Protein AF-A0A1M3CHF4-F1 (afdb_monomer)

Mean predicted aligned error: 6.59 Å

Sequence (92 aa):
MEGKRAGRWPREQRLSAFQLHRAALMLRAWDGVESGASRRIVAGILLNRNVEALRAIDWKNAPERRQLARILKACRDMIDGGYLRWLAQPGR

Nearest PDB structures (foldseek):
  6l2z-assembly1_B  TM=3.698E-01  e=9.195E+00  Streptococcus pneumoniae D39

Structure (mmCIF, N/CA/C/O backbone):
data_AF-A0A1M3CHF4-F1
#
_entry.id   AF-A0A1M3CHF4-F1
#
loop_
_atom_site.group_PDB
_atom_site.id
_atom_site.type_symbol
_atom_site.label_atom_id
_atom_site.label_alt_id
_atom_site.label_comp_id
_atom_site.label_asym_id
_atom_site.label_entity_id
_atom_site.label_seq_id
_atom_site.pdbx_PDB_ins_code
_atom_site.Cartn_x
_atom_site.Cartn_y
_atom_site.Cartn_z
_atom_site.occupancy
_atom_site.B_iso_or_equiv
_atom_site.auth_seq_id
_atom_site.auth_comp_id
_atom_site.auth_asym_id
_atom_site.auth_atom_id
_atom_site.pdbx_PDB_model_num
ATOM 1 N N . MET A 1 1 ? -37.949 4.140 8.546 1.00 49.25 1 MET A N 1
ATOM 2 C CA . MET A 1 1 ? -36.954 4.143 9.639 1.00 49.25 1 MET A CA 1
ATOM 3 C C . MET A 1 1 ? -35.917 5.205 9.317 1.00 49.25 1 MET A C 1
ATOM 5 O O . MET A 1 1 ? -35.199 5.039 8.343 1.00 49.25 1 MET A O 1
ATOM 9 N N . GLU A 1 2 ? -35.877 6.308 10.062 1.00 63.91 2 GLU A N 1
ATOM 10 C CA . GLU A 1 2 ? -34.833 7.332 9.909 1.00 63.91 2 GLU A CA 1
ATOM 11 C C . GLU A 1 2 ? -33.625 6.963 10.778 1.00 63.91 2 GLU A C 1
ATOM 13 O O . GLU A 1 2 ? -33.733 6.841 12.000 1.00 63.91 2 GLU A O 1
ATOM 18 N N . GLY A 1 3 ? -32.471 6.742 10.147 1.00 67.62 3 GLY A N 1
ATOM 19 C CA . GLY A 1 3 ? -31.220 6.488 10.855 1.00 67.62 3 GLY A CA 1
ATOM 20 C C . GLY A 1 3 ? -30.698 7.776 11.490 1.00 67.62 3 GLY A C 1
ATOM 21 O O . GLY A 1 3 ? -30.355 8.723 10.784 1.00 67.62 3 GLY A O 1
ATOM 22 N N . LYS A 1 4 ? -30.614 7.822 12.825 1.00 73.19 4 LYS A N 1
ATOM 23 C CA . LYS A 1 4 ? -29.960 8.930 13.537 1.00 73.19 4 LYS A CA 1
ATOM 24 C C . LYS A 1 4 ? -28.493 9.019 13.109 1.00 73.19 4 LYS A C 1
ATOM 26 O O . LYS A 1 4 ? -27.809 8.000 13.022 1.00 73.19 4 LYS A O 1
ATOM 31 N N . ARG A 1 5 ? -28.002 10.243 12.874 1.00 63.66 5 ARG A N 1
ATOM 32 C CA . ARG A 1 5 ? -26.581 10.497 12.589 1.00 63.66 5 ARG A CA 1
ATOM 33 C C . ARG A 1 5 ? -25.730 9.862 13.686 1.00 63.66 5 ARG A C 1
ATOM 35 O O . ARG A 1 5 ? -25.925 10.169 14.862 1.00 63.66 5 ARG A O 1
ATOM 42 N N . ALA A 1 6 ? -24.793 9.002 13.292 1.00 67.75 6 ALA A N 1
ATOM 43 C CA . ALA A 1 6 ? -23.794 8.480 14.210 1.00 67.75 6 ALA A CA 1
ATOM 44 C C . ALA A 1 6 ? -23.098 9.669 14.890 1.00 67.75 6 ALA A C 1
ATOM 46 O O . ALA A 1 6 ? -22.617 10.587 14.219 1.00 67.75 6 ALA A O 1
ATOM 47 N N . GLY A 1 7 ? -23.126 9.689 16.224 1.00 72.06 7 GLY A N 1
ATOM 48 C CA . GLY A 1 7 ? -22.461 10.714 17.019 1.00 72.06 7 GLY A CA 1
ATOM 49 C C . GLY A 1 7 ? -20.943 10.698 16.816 1.00 72.06 7 GLY A C 1
ATOM 50 O O . GLY A 1 7 ? -20.389 9.947 16.013 1.00 72.06 7 GLY A O 1
ATOM 51 N N . ARG A 1 8 ? -20.226 11.539 17.564 1.00 69.19 8 ARG A N 1
ATOM 52 C CA . ARG A 1 8 ? -18.760 11.554 17.500 1.0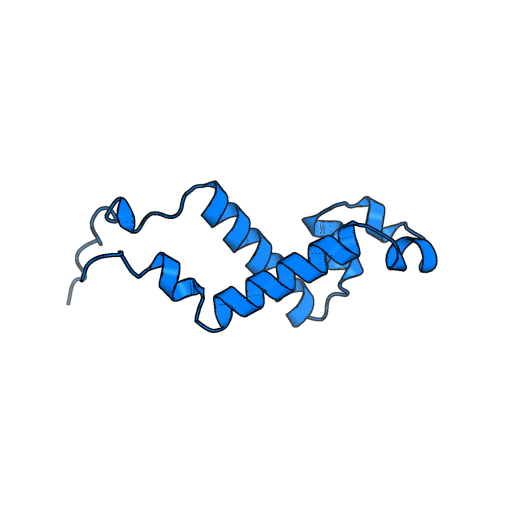0 69.19 8 ARG A CA 1
ATOM 53 C C . ARG A 1 8 ? -18.214 10.197 17.953 1.00 69.19 8 ARG A C 1
ATOM 55 O O . ARG A 1 8 ? -18.536 9.754 19.048 1.00 69.19 8 ARG A O 1
ATOM 62 N N . TRP A 1 9 ? -17.337 9.597 17.149 1.00 67.31 9 TRP A N 1
ATOM 63 C CA . TRP A 1 9 ? -16.638 8.370 17.532 1.00 67.31 9 TRP A CA 1
ATOM 64 C C . TRP A 1 9 ? -15.920 8.544 18.881 1.00 67.31 9 TRP A C 1
ATOM 66 O O . TRP A 1 9 ? -15.239 9.574 19.061 1.00 67.31 9 TRP A O 1
ATOM 76 N N . PRO A 1 10 ? -16.043 7.566 19.801 1.00 73.06 10 PRO A N 1
ATOM 77 C CA . PRO A 1 10 ? -15.267 7.528 21.035 1.00 73.06 10 PRO A CA 1
ATOM 78 C C . PRO A 1 10 ? -13.781 7.722 20.740 1.00 73.06 10 PRO A C 1
ATOM 80 O O . PRO A 1 10 ? -13.278 7.266 19.710 1.00 73.06 10 PRO A O 1
ATOM 83 N N . ARG A 1 11 ? -13.059 8.433 21.615 1.00 66.44 11 ARG A N 1
ATOM 84 C CA . ARG A 1 11 ? -11.628 8.713 21.392 1.00 66.44 11 ARG A CA 1
ATOM 85 C C . ARG A 1 11 ? -10.818 7.421 21.296 1.00 66.44 11 ARG A C 1
ATOM 87 O O . ARG A 1 11 ? -9.887 7.383 20.503 1.00 66.44 11 ARG A O 1
ATOM 94 N N . GLU A 1 12 ? -11.214 6.375 22.020 1.00 67.56 12 GLU A N 1
ATOM 95 C CA . GLU A 1 12 ? -10.543 5.070 21.980 1.00 67.56 12 GLU A CA 1
ATOM 96 C C . GLU A 1 12 ? -10.713 4.337 20.641 1.00 67.56 12 GLU A C 1
ATOM 98 O O . GLU A 1 12 ? -9.902 3.484 20.306 1.00 67.56 12 GLU A O 1
ATOM 103 N N . GLN A 1 13 ? -11.731 4.694 19.852 1.00 70.00 13 GLN A N 1
ATOM 104 C CA . GLN A 1 13 ? -12.010 4.100 18.538 1.00 70.00 13 GLN A CA 1
ATOM 105 C C . GLN A 1 13 ? -11.439 4.940 17.385 1.00 70.00 13 GLN A C 1
ATOM 107 O O . GLN A 1 13 ? -11.655 4.642 16.210 1.00 70.00 13 GLN A O 1
ATOM 112 N N . ARG A 1 14 ? -10.716 6.026 17.692 1.00 78.19 14 ARG A N 1
ATOM 113 C CA . ARG A 1 14 ? -10.085 6.873 16.681 1.00 78.19 14 ARG A CA 1
ATOM 114 C C . ARG A 1 14 ? -8.672 6.394 16.400 1.00 78.19 14 ARG A C 1
ATOM 116 O O . ARG A 1 14 ? -7.780 6.538 17.231 1.00 78.19 14 ARG A O 1
ATOM 123 N N . LEU A 1 15 ? -8.456 5.932 15.174 1.00 83.88 15 LEU A N 1
ATOM 124 C CA . LEU A 1 15 ? -7.112 5.750 14.645 1.00 83.88 15 LEU A CA 1
ATOM 125 C C . LEU A 1 15 ? -6.359 7.083 14.628 1.00 83.88 15 LEU A C 1
ATOM 127 O O . LEU A 1 15 ? -6.903 8.123 14.246 1.00 83.88 15 LEU A O 1
ATOM 131 N N . SER A 1 16 ? -5.085 7.045 15.013 1.00 88.00 16 SER A N 1
ATOM 132 C CA . SER A 1 16 ? -4.196 8.192 14.861 1.00 88.00 16 SER A CA 1
ATOM 133 C C . SER A 1 16 ? -3.987 8.517 13.378 1.00 88.00 16 SER A C 1
ATOM 135 O O . SER A 1 16 ? -4.125 7.654 12.508 1.00 88.00 16 SER A O 1
ATOM 137 N N . ALA A 1 17 ? -3.595 9.757 13.072 1.00 90.75 17 ALA A N 1
ATOM 138 C CA . ALA A 1 17 ? -3.292 10.162 11.696 1.00 90.75 17 ALA A CA 1
ATOM 139 C C . ALA A 1 17 ? -2.238 9.247 11.043 1.00 90.75 17 ALA A C 1
ATOM 141 O O . ALA A 1 17 ? -2.360 8.885 9.874 1.00 90.75 17 ALA A O 1
ATOM 142 N N . PHE A 1 18 ? -1.245 8.804 11.821 1.00 92.31 18 PHE A N 1
ATOM 143 C CA . PHE A 1 18 ? -0.242 7.842 11.371 1.00 92.31 18 PHE A CA 1
ATOM 144 C C . PHE A 1 18 ? -0.845 6.465 11.062 1.00 92.31 18 PHE A C 1
ATOM 146 O O . PHE A 1 18 ? -0.532 5.881 10.025 1.00 92.31 18 PHE A O 1
ATOM 153 N N . GLN A 1 19 ? -1.724 5.947 11.928 1.00 91.69 19 GLN A N 1
ATOM 154 C CA . GLN A 1 19 ? -2.398 4.666 11.698 1.00 91.69 19 GLN A CA 1
ATOM 155 C C . GLN A 1 19 ? -3.279 4.714 10.448 1.00 91.69 19 GLN A C 1
ATOM 157 O O . GLN A 1 19 ? -3.208 3.797 9.635 1.00 91.69 19 GLN A O 1
ATOM 162 N N . LEU A 1 20 ? -4.039 5.797 10.251 1.00 93.12 20 LEU A N 1
ATOM 163 C CA . LEU A 1 20 ? -4.851 6.005 9.048 1.00 93.12 20 LEU A CA 1
ATOM 164 C C . LEU A 1 20 ? -3.992 6.082 7.788 1.00 93.12 20 LEU A C 1
ATOM 166 O O . LEU A 1 20 ? -4.269 5.392 6.809 1.00 93.12 20 LEU A O 1
ATOM 170 N N . HIS A 1 21 ? -2.920 6.876 7.819 1.00 95.12 21 HIS A N 1
ATOM 171 C CA . HIS A 1 21 ? -1.991 6.977 6.699 1.00 95.12 21 HIS A CA 1
ATOM 172 C C . HIS A 1 21 ? -1.386 5.611 6.354 1.00 95.12 21 HIS A C 1
ATOM 174 O O . HIS A 1 21 ? -1.360 5.209 5.190 1.00 95.12 21 HIS A O 1
ATOM 180 N N . ARG A 1 22 ? -0.945 4.860 7.369 1.00 95.25 22 ARG A N 1
ATOM 181 C CA . ARG A 1 22 ? -0.373 3.528 7.174 1.00 95.25 22 ARG A CA 1
ATOM 182 C C . ARG A 1 22 ? -1.406 2.525 6.660 1.00 95.25 22 ARG A C 1
ATOM 184 O O . ARG A 1 22 ? -1.064 1.734 5.787 1.00 95.25 22 ARG A O 1
ATOM 191 N N . ALA A 1 23 ? -2.644 2.572 7.150 1.00 95.31 23 ALA A N 1
ATOM 192 C CA . ALA A 1 23 ? -3.751 1.756 6.655 1.00 95.31 23 ALA A CA 1
ATOM 193 C C . ALA A 1 23 ? -4.028 2.027 5.172 1.00 95.31 23 ALA A C 1
ATOM 195 O O . ALA A 1 23 ? -4.057 1.098 4.369 1.00 95.31 23 ALA A O 1
ATOM 196 N N . ALA A 1 24 ? -4.133 3.303 4.797 1.00 96.44 24 ALA A N 1
ATOM 197 C CA . ALA A 1 24 ? -4.345 3.710 3.414 1.00 96.44 24 ALA A CA 1
ATOM 198 C C . ALA A 1 24 ? -3.187 3.272 2.502 1.00 96.44 24 ALA A C 1
ATOM 200 O O . ALA A 1 24 ? -3.424 2.776 1.404 1.00 96.44 24 ALA A O 1
ATOM 201 N N . LEU A 1 25 ? -1.935 3.403 2.956 1.00 97.88 25 LEU A N 1
ATOM 202 C CA . LEU A 1 25 ? -0.765 2.935 2.209 1.00 97.88 25 LEU A CA 1
ATOM 203 C C . LEU A 1 25 ? -0.795 1.415 1.988 1.00 97.88 25 LEU A C 1
ATOM 205 O O . LEU A 1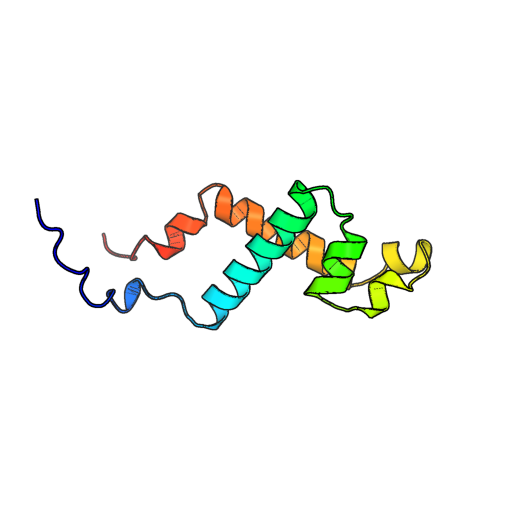 25 ? -0.487 0.954 0.891 1.00 97.88 25 LEU A O 1
ATOM 209 N N . MET A 1 26 ? -1.156 0.646 3.019 1.00 98.06 26 MET A N 1
ATOM 210 C CA . MET A 1 26 ? -1.276 -0.813 2.940 1.00 98.06 26 MET A CA 1
ATOM 211 C C . MET A 1 26 ? -2.335 -1.234 1.919 1.00 98.06 26 MET A C 1
ATOM 213 O O . MET A 1 26 ? -2.023 -2.036 1.043 1.00 98.06 26 MET A O 1
ATOM 217 N N . LEU A 1 27 ? -3.529 -0.638 1.983 1.00 97.31 27 LEU A N 1
ATOM 218 C CA . LEU A 1 27 ? -4.617 -0.922 1.043 1.00 97.31 27 LEU A CA 1
ATOM 219 C C . LEU A 1 27 ? -4.236 -0.556 -0.393 1.00 97.31 27 LEU A C 1
ATOM 221 O O . LEU A 1 27 ? -4.326 -1.393 -1.277 1.00 97.31 27 LEU A O 1
ATOM 225 N N . ARG A 1 28 ? -3.674 0.636 -0.629 1.00 98.06 28 ARG A N 1
ATOM 226 C CA . ARG A 1 28 ? -3.236 1.039 -1.980 1.00 98.06 28 ARG A CA 1
ATOM 227 C C . ARG A 1 28 ? -2.170 0.112 -2.562 1.00 98.06 28 ARG A C 1
ATOM 229 O O . ARG A 1 28 ? -2.167 -0.143 -3.764 1.00 98.06 28 ARG A O 1
ATOM 236 N N . ALA A 1 29 ? -1.246 -0.368 -1.729 1.00 98.31 29 ALA A N 1
ATOM 237 C CA . ALA A 1 29 ? -0.233 -1.325 -2.162 1.00 98.31 29 ALA A CA 1
ATOM 238 C C . ALA A 1 29 ? -0.855 -2.676 -2.531 1.00 98.31 29 ALA A C 1
ATOM 240 O O . ALA A 1 29 ? -0.447 -3.286 -3.518 1.00 98.31 29 ALA A O 1
ATOM 241 N N . TR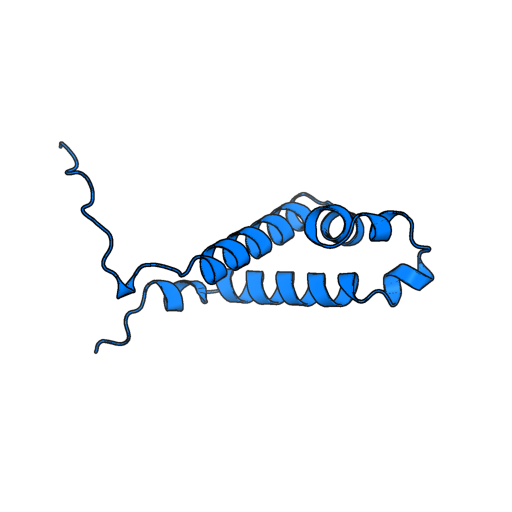P A 1 30 ? -1.827 -3.125 -1.741 1.00 97.88 30 TRP A N 1
ATOM 242 C CA . TRP A 1 30 ? -2.574 -4.349 -1.984 1.00 97.88 30 TRP A CA 1
ATOM 243 C C . TRP A 1 30 ? -3.406 -4.269 -3.261 1.00 97.88 30 TRP A C 1
ATOM 245 O O . TRP A 1 30 ? -3.200 -5.085 -4.152 1.00 97.88 30 TRP A O 1
ATOM 255 N N . ASP A 1 31 ? -4.241 -3.240 -3.399 1.00 97.75 31 ASP A N 1
ATOM 256 C CA . ASP A 1 31 ? -5.104 -3.029 -4.565 1.00 97.75 31 ASP A CA 1
ATOM 257 C C . ASP A 1 31 ? -4.286 -2.956 -5.859 1.00 97.75 31 ASP A C 1
ATOM 259 O O . ASP A 1 31 ? -4.664 -3.524 -6.883 1.00 97.75 31 ASP A O 1
ATOM 263 N N . GLY A 1 32 ? -3.117 -2.308 -5.816 1.00 97.56 32 GLY A N 1
ATOM 264 C CA . GLY A 1 32 ? -2.195 -2.275 -6.949 1.00 97.56 32 GLY A CA 1
ATOM 265 C C . GLY A 1 32 ? -1.702 -3.669 -7.348 1.00 97.56 32 GLY A C 1
ATOM 266 O O . GLY A 1 32 ? -1.692 -4.002 -8.527 1.00 97.56 32 GLY A O 1
ATOM 267 N N . VAL A 1 33 ? -1.312 -4.506 -6.385 1.00 97.50 33 VAL A N 1
ATOM 268 C CA . VAL A 1 33 ? -0.827 -5.862 -6.687 1.00 97.50 33 VAL A CA 1
ATOM 269 C C . VAL A 1 33 ? -1.965 -6.787 -7.125 1.00 97.50 33 VAL A C 1
ATOM 271 O O . VAL A 1 33 ? -1.793 -7.515 -8.099 1.00 97.50 33 VAL A O 1
ATOM 274 N N . GLU A 1 34 ? -3.118 -6.744 -6.457 1.00 97.12 34 GLU A N 1
ATOM 275 C CA . GLU A 1 34 ? -4.277 -7.585 -6.789 1.00 97.12 34 GLU A CA 1
ATOM 276 C C . GLU A 1 34 ? -4.911 -7.206 -8.136 1.00 97.12 34 GLU A C 1
ATOM 278 O O . GLU A 1 34 ? -5.391 -8.079 -8.853 1.00 97.12 34 GLU A O 1
ATOM 283 N N . SER A 1 35 ? -4.840 -5.934 -8.545 1.00 97.06 35 SER A N 1
ATOM 284 C CA . SER A 1 35 ? -5.221 -5.504 -9.904 1.00 97.06 35 SER A CA 1
ATOM 285 C C . SER A 1 35 ? -4.216 -5.917 -10.991 1.00 97.06 35 SER A C 1
ATOM 287 O O . SER A 1 35 ? -4.399 -5.591 -12.163 1.00 97.06 35 SER A O 1
ATOM 289 N N . GLY A 1 36 ? -3.156 -6.646 -10.627 1.00 97.50 36 GLY A N 1
ATOM 290 C CA . GLY A 1 36 ? -2.166 -7.193 -11.552 1.00 97.50 36 GLY A CA 1
ATOM 291 C C . GLY A 1 36 ? -0.966 -6.282 -11.812 1.00 97.50 36 GLY A C 1
ATOM 292 O O . GLY A 1 36 ? -0.087 -6.649 -12.598 1.00 97.50 36 GLY A O 1
ATOM 293 N N . ALA A 1 37 ? -0.863 -5.117 -11.158 1.00 97.38 37 ALA A N 1
ATOM 294 C CA . ALA A 1 37 ? 0.317 -4.277 -11.315 1.00 97.38 37 ALA A CA 1
ATOM 295 C C . ALA A 1 37 ? 1.552 -4.970 -10.726 1.00 97.38 37 ALA A C 1
ATOM 297 O O . ALA A 1 37 ? 1.537 -5.569 -9.645 1.00 97.38 37 ALA A O 1
ATOM 298 N N . SER A 1 38 ? 2.682 -4.853 -11.427 1.00 96.38 38 SER A N 1
ATOM 299 C CA . SER A 1 38 ? 3.928 -5.410 -1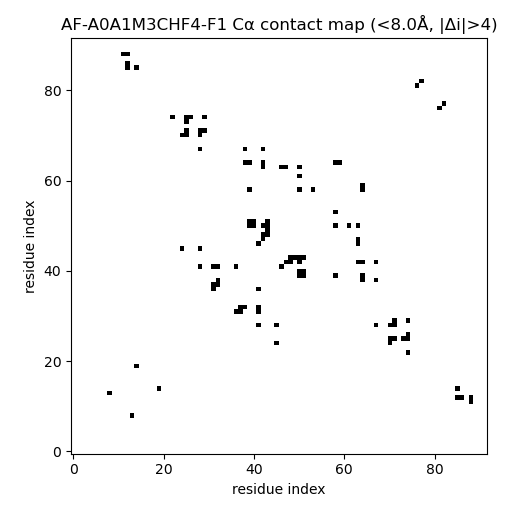0.913 1.00 96.38 38 SER A CA 1
ATOM 300 C C . SER A 1 38 ? 4.312 -4.726 -9.596 1.00 96.38 38 SER A C 1
ATOM 302 O O . SER A 1 38 ? 4.187 -3.510 -9.438 1.00 96.38 38 SER A O 1
ATOM 304 N N . ARG A 1 39 ? 4.888 -5.489 -8.660 1.00 96.75 39 ARG A N 1
ATOM 305 C CA . ARG A 1 39 ? 5.415 -4.943 -7.392 1.00 96.75 39 ARG A CA 1
ATOM 306 C C . ARG A 1 39 ? 6.386 -3.777 -7.607 1.00 96.75 39 ARG A C 1
ATOM 308 O O . ARG A 1 39 ? 6.510 -2.909 -6.755 1.00 96.75 39 ARG A O 1
ATOM 315 N N . ARG A 1 40 ? 7.083 -3.756 -8.742 1.00 96.94 40 ARG A N 1
ATOM 316 C CA . ARG A 1 40 ? 8.002 -2.678 -9.092 1.00 96.94 40 ARG A CA 1
ATOM 317 C C . ARG A 1 40 ? 7.268 -1.370 -9.395 1.00 96.94 40 ARG A C 1
ATOM 319 O O . ARG A 1 40 ? 7.659 -0.347 -8.852 1.00 96.94 40 ARG A O 1
ATOM 326 N N . ILE A 1 41 ? 6.198 -1.429 -10.188 1.00 97.00 41 ILE A N 1
ATOM 327 C CA . ILE A 1 41 ? 5.334 -0.274 -10.492 1.00 97.00 41 ILE A CA 1
ATOM 328 C C . ILE A 1 41 ? 4.686 0.244 -9.204 1.00 97.00 41 ILE A C 1
ATOM 330 O O . ILE A 1 41 ? 4.745 1.430 -8.898 1.00 97.00 41 ILE A O 1
ATOM 334 N N . VAL A 1 42 ? 4.149 -0.658 -8.375 1.00 97.88 42 VAL A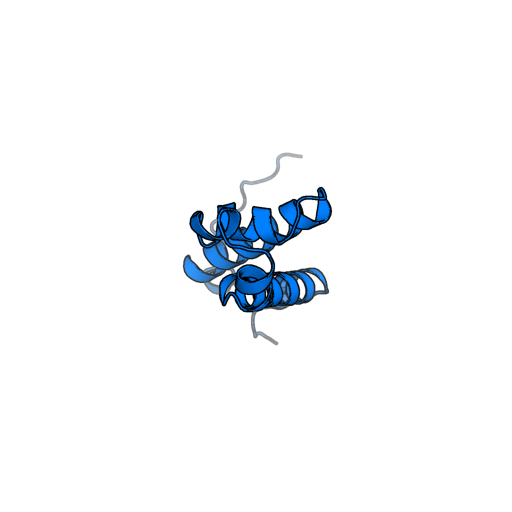 N 1
ATOM 335 C CA . VAL A 1 42 ? 3.546 -0.278 -7.087 1.00 97.88 42 VAL A CA 1
ATOM 336 C C . VAL A 1 42 ? 4.563 0.427 -6.177 1.00 97.88 42 VAL A C 1
ATOM 338 O O . VAL A 1 42 ? 4.243 1.445 -5.565 1.00 97.88 42 VAL A O 1
ATOM 341 N N . ALA A 1 43 ? 5.806 -0.064 -6.110 1.00 97.75 43 ALA A N 1
ATOM 342 C CA . ALA A 1 43 ? 6.880 0.602 -5.371 1.00 97.75 43 ALA A CA 1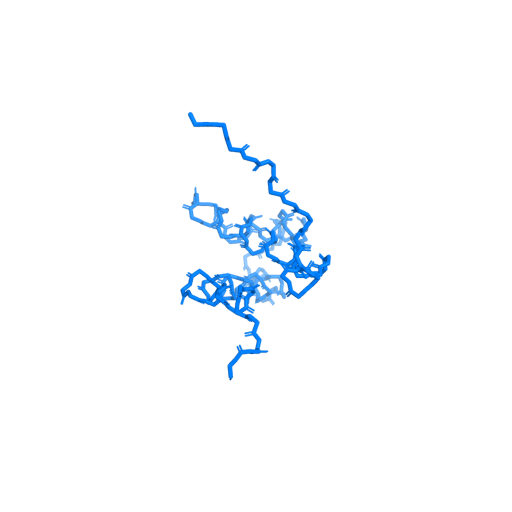
ATOM 343 C C . ALA A 1 43 ? 7.275 1.959 -5.987 1.00 97.75 43 ALA A C 1
ATOM 345 O O . ALA A 1 43 ? 7.540 2.902 -5.241 1.00 97.75 43 ALA A O 1
ATOM 346 N N . GLY A 1 44 ? 7.277 2.067 -7.319 1.00 97.31 44 GLY A N 1
ATOM 347 C CA . GLY A 1 44 ? 7.510 3.307 -8.062 1.00 97.31 44 GLY A CA 1
ATOM 348 C C . GLY A 1 44 ? 6.526 4.412 -7.685 1.00 97.31 44 GLY A C 1
ATOM 349 O O . GLY A 1 44 ? 6.916 5.527 -7.344 1.00 97.31 44 GLY A O 1
ATOM 350 N N . ILE A 1 45 ? 5.241 4.067 -7.661 1.00 97.00 45 ILE A N 1
ATOM 351 C CA . ILE A 1 45 ? 4.156 5.002 -7.362 1.00 97.00 45 ILE A CA 1
ATOM 352 C C . ILE A 1 45 ? 4.107 5.362 -5.872 1.00 97.00 45 ILE A C 1
ATOM 354 O O . ILE A 1 45 ? 3.912 6.528 -5.528 1.00 97.00 45 ILE A O 1
ATOM 358 N N . LEU A 1 46 ? 4.241 4.375 -4.978 1.00 96.81 46 LEU A N 1
ATOM 359 C CA . LEU A 1 46 ? 3.966 4.569 -3.549 1.00 96.81 46 LEU A CA 1
ATOM 360 C C . LEU A 1 46 ? 5.192 4.929 -2.707 1.00 96.81 46 LEU A C 1
ATOM 362 O O . LEU A 1 46 ? 5.019 5.510 -1.638 1.00 96.81 46 LEU A O 1
ATOM 366 N N . LEU A 1 47 ? 6.401 4.547 -3.129 1.00 96.31 47 LEU A N 1
ATOM 367 C CA . LEU A 1 47 ? 7.612 4.680 -2.311 1.00 96.31 47 LEU A CA 1
ATOM 368 C C . LEU A 1 47 ? 8.639 5.605 -2.959 1.00 96.31 47 LEU A C 1
ATOM 370 O O . LEU A 1 47 ? 9.089 6.557 -2.326 1.00 96.31 47 LEU A O 1
ATOM 374 N N . ASN A 1 48 ? 9.027 5.323 -4.204 1.00 96.19 48 ASN A N 1
ATOM 375 C CA . ASN A 1 48 ? 10.077 6.069 -4.891 1.00 96.19 48 ASN A CA 1
ATOM 376 C C . ASN A 1 48 ? 9.973 5.904 -6.411 1.00 96.19 48 ASN A C 1
ATOM 378 O O . ASN A 1 48 ? 10.274 4.835 -6.943 1.00 96.19 48 ASN A O 1
ATOM 382 N N . ARG A 1 49 ? 9.655 6.996 -7.115 1.00 94.69 49 ARG A N 1
ATOM 383 C CA . ARG A 1 49 ? 9.487 7.023 -8.580 1.00 94.69 49 ARG A CA 1
ATOM 384 C C . ARG A 1 49 ? 10.718 6.542 -9.352 1.00 94.69 49 ARG A C 1
ATOM 386 O O . ARG A 1 49 ? 10.579 5.982 -10.433 1.00 94.69 49 ARG A O 1
ATOM 393 N N . ASN A 1 50 ? 11.916 6.668 -8.780 1.00 94.12 50 ASN A N 1
ATOM 394 C CA . ASN A 1 50 ? 13.160 6.264 -9.441 1.00 94.12 50 ASN A CA 1
ATOM 395 C C . ASN A 1 50 ? 13.322 4.736 -9.546 1.00 94.12 50 ASN A C 1
ATOM 397 O O . ASN A 1 50 ? 14.134 4.249 -10.332 1.00 94.12 50 ASN A O 1
ATOM 401 N N . VAL A 1 51 ? 12.535 3.957 -8.794 1.00 93.31 51 VAL A N 1
ATOM 402 C CA . VAL A 1 51 ? 12.582 2.487 -8.812 1.00 93.31 51 VAL A CA 1
ATOM 403 C C . VAL A 1 51 ? 12.221 1.915 -10.183 1.00 93.31 51 VAL A C 1
ATOM 405 O O . VAL A 1 51 ? 12.743 0.866 -10.571 1.00 93.31 51 VAL A O 1
ATOM 408 N N . GLU A 1 52 ? 11.364 2.584 -10.950 1.00 89.56 52 GLU A N 1
ATOM 409 C CA . GLU A 1 52 ? 10.978 2.146 -12.297 1.00 89.56 52 GLU A CA 1
ATOM 410 C C . GLU A 1 52 ? 12.119 2.268 -13.314 1.00 89.56 52 GLU A C 1
ATOM 412 O O . GLU A 1 52 ? 12.175 1.480 -14.254 1.00 89.56 52 GLU A O 1
ATOM 417 N N . ALA A 1 53 ? 13.091 3.151 -13.068 1.00 92.31 53 ALA A N 1
ATOM 418 C CA . ALA A 1 53 ? 14.255 3.348 -13.933 1.00 92.31 53 ALA A CA 1
ATOM 419 C C . ALA A 1 53 ? 15.436 2.407 -13.620 1.00 92.31 53 ALA A C 1
ATOM 421 O O . ALA A 1 53 ? 16.362 2.285 -14.417 1.00 92.31 53 ALA A O 1
ATOM 422 N N . LEU A 1 54 ? 15.426 1.720 -12.471 1.00 93.38 54 LEU A N 1
ATOM 423 C CA . LEU A 1 54 ? 16.494 0.787 -12.082 1.00 93.38 54 LEU A CA 1
ATOM 424 C C . LEU A 1 54 ? 16.735 -0.339 -13.111 1.00 93.38 54 LEU A C 1
ATOM 426 O O . LEU A 1 54 ? 15.850 -0.770 -13.854 1.00 93.38 54 LEU A O 1
ATOM 430 N N . ARG A 1 55 ? 17.931 -0.925 -13.123 1.00 95.19 55 ARG A N 1
ATOM 431 C CA . ARG A 1 55 ? 18.112 -2.197 -13.837 1.00 95.19 55 ARG A CA 1
ATOM 432 C C . ARG A 1 55 ? 17.467 -3.326 -13.040 1.00 95.19 55 ARG A C 1
ATOM 434 O O . ARG A 1 55 ? 17.261 -3.223 -11.830 1.00 95.19 55 ARG A O 1
ATOM 441 N N . ALA A 1 56 ? 17.185 -4.447 -13.701 1.00 93.44 56 ALA A N 1
ATOM 442 C CA . ALA A 1 56 ? 16.571 -5.603 -13.047 1.00 93.44 56 ALA A CA 1
ATOM 443 C C . ALA A 1 56 ? 17.398 -6.127 -11.854 1.00 93.44 56 ALA A C 1
ATOM 445 O O . ALA A 1 56 ? 16.823 -6.524 -10.839 1.00 93.44 56 ALA A O 1
ATOM 446 N N . ILE A 1 57 ? 18.734 -6.103 -11.955 1.00 95.25 57 ILE A N 1
ATOM 447 C CA . ILE A 1 57 ? 19.634 -6.501 -10.862 1.00 95.25 57 ILE A CA 1
ATOM 448 C C . ILE A 1 57 ? 19.560 -5.532 -9.677 1.00 95.25 57 ILE A C 1
ATOM 450 O O . ILE A 1 57 ? 19.462 -5.966 -8.531 1.00 95.25 57 ILE A O 1
ATOM 454 N N . ASP A 1 58 ? 19.501 -4.232 -9.957 1.00 95.56 58 ASP A N 1
ATOM 455 C CA . ASP A 1 58 ? 19.424 -3.193 -8.933 1.00 95.56 58 ASP A CA 1
ATOM 456 C C . ASP A 1 58 ? 18.064 -3.258 -8.214 1.00 95.56 58 ASP A C 1
ATOM 458 O O . ASP A 1 58 ? 18.005 -3.209 -6.987 1.00 95.56 58 ASP A O 1
ATOM 462 N N . TRP A 1 59 ? 16.971 -3.518 -8.945 1.00 95.12 59 TRP A N 1
ATOM 463 C CA . TRP A 1 59 ? 15.645 -3.753 -8.360 1.00 95.12 59 TRP A CA 1
ATOM 464 C C . TRP A 1 59 ? 15.611 -4.948 -7.395 1.00 95.12 59 TRP A C 1
ATOM 466 O O . TRP A 1 59 ? 14.988 -4.870 -6.333 1.00 95.12 59 TRP A O 1
ATOM 476 N N . LYS A 1 60 ? 16.283 -6.062 -7.720 1.00 94.50 60 LYS A N 1
ATOM 477 C CA . LYS A 1 60 ? 16.329 -7.237 -6.827 1.00 94.50 60 LYS A CA 1
ATOM 478 C C . LYS A 1 60 ? 16.922 -6.887 -5.456 1.00 94.50 60 LYS A C 1
ATOM 480 O O . LYS A 1 60 ? 16.446 -7.416 -4.445 1.00 94.50 60 LYS A O 1
ATOM 485 N N . ASN A 1 61 ? 17.885 -5.965 -5.436 1.00 95.88 61 ASN A N 1
ATOM 486 C CA . ASN A 1 61 ? 18.609 -5.521 -4.245 1.00 95.88 61 ASN A CA 1
ATOM 487 C C . ASN A 1 61 ? 18.032 -4.245 -3.602 1.00 95.88 61 ASN A C 1
ATOM 489 O O . ASN A 1 61 ? 18.405 -3.915 -2.471 1.00 95.88 61 ASN A O 1
ATOM 493 N N . ALA A 1 62 ? 17.092 -3.569 -4.268 1.00 96.81 62 ALA A N 1
ATOM 494 C CA . ALA A 1 62 ? 16.526 -2.296 -3.839 1.00 96.81 62 ALA A CA 1
ATOM 495 C C . ALA A 1 62 ? 15.828 -2.378 -2.463 1.00 96.81 62 ALA A C 1
ATOM 497 O O . ALA A 1 62 ? 15.083 -3.333 -2.188 1.00 96.81 62 ALA A O 1
ATOM 498 N N . PRO A 1 63 ? 16.021 -1.383 -1.577 1.00 97.50 63 PRO A N 1
ATOM 499 C CA . PRO A 1 63 ? 15.325 -1.325 -0.294 1.00 97.50 63 PRO A CA 1
ATOM 500 C C . PRO A 1 63 ? 13.805 -1.199 -0.457 1.00 97.50 63 PRO A C 1
ATOM 502 O O . PRO A 1 63 ? 13.067 -1.791 0.333 1.00 97.50 63 PRO A O 1
ATOM 505 N N . GLU A 1 64 ? 13.327 -0.534 -1.509 1.00 97.94 64 GLU A N 1
ATOM 506 C CA . GLU A 1 64 ? 11.904 -0.361 -1.811 1.00 97.94 64 GLU A CA 1
ATOM 507 C C . GLU A 1 64 ? 11.212 -1.697 -2.075 1.00 97.94 64 GLU A C 1
ATOM 509 O O . GLU A 1 64 ? 10.076 -1.900 -1.649 1.00 97.94 64 GLU A O 1
ATOM 514 N N . ARG A 1 65 ? 11.916 -2.667 -2.676 1.00 97.81 65 ARG A N 1
ATOM 515 C CA . ARG A 1 65 ? 11.405 -4.034 -2.843 1.00 97.81 65 ARG A CA 1
ATOM 516 C C . ARG A 1 65 ? 11.119 -4.686 -1.490 1.00 97.81 65 ARG A C 1
ATOM 518 O O . ARG A 1 65 ? 10.046 -5.256 -1.286 1.00 97.81 65 ARG A O 1
ATOM 525 N N . ARG A 1 66 ? 12.070 -4.596 -0.551 1.00 98.19 66 ARG A N 1
ATOM 526 C CA . ARG A 1 66 ? 11.923 -5.140 0.814 1.00 98.19 66 ARG A CA 1
ATOM 527 C C . ARG A 1 66 ? 10.876 -4.372 1.618 1.00 98.19 66 ARG A C 1
ATOM 529 O O . ARG A 1 66 ? 10.157 -4.962 2.422 1.00 98.19 66 ARG A O 1
ATOM 536 N N . GLN A 1 67 ? 10.791 -3.059 1.433 1.00 98.12 67 GLN A N 1
ATOM 537 C CA . GLN A 1 67 ? 9.793 -2.219 2.087 1.00 98.12 67 GLN A CA 1
ATOM 538 C C . GLN A 1 67 ? 8.380 -2.553 1.606 1.00 98.12 67 GLN A C 1
ATOM 540 O O . GLN A 1 67 ? 7.510 -2.778 2.445 1.00 98.12 67 GLN A O 1
ATOM 545 N N . LEU A 1 68 ? 8.165 -2.679 0.293 1.00 98.12 68 LEU A N 1
ATOM 546 C CA . LEU A 1 68 ? 6.875 -3.081 -0.262 1.00 98.12 68 LEU A CA 1
ATOM 547 C C . LEU A 1 68 ? 6.468 -4.480 0.215 1.00 98.12 68 LEU A C 1
ATOM 549 O O . LEU A 1 68 ? 5.329 -4.668 0.628 1.00 98.12 68 LEU A O 1
ATOM 553 N N . ALA A 1 69 ? 7.395 -5.443 0.242 1.00 98.06 69 ALA A N 1
ATOM 554 C CA . ALA A 1 69 ? 7.113 -6.780 0.769 1.00 98.06 69 ALA A CA 1
ATOM 555 C C . ALA A 1 69 ? 6.617 -6.742 2.228 1.00 98.06 69 ALA A C 1
ATOM 557 O O . ALA A 1 69 ? 5.647 -7.415 2.570 1.00 98.06 69 ALA A O 1
ATOM 558 N N . ARG A 1 70 ? 7.229 -5.905 3.079 1.00 98.44 70 ARG A N 1
ATOM 559 C CA . ARG A 1 70 ? 6.781 -5.701 4.467 1.00 98.44 70 ARG A CA 1
ATOM 560 C C . ARG A 1 70 ? 5.417 -5.018 4.555 1.00 98.44 70 ARG A C 1
ATOM 562 O O . ARG A 1 70 ? 4.631 -5.371 5.426 1.00 98.44 70 ARG A O 1
ATOM 569 N N . ILE A 1 71 ? 5.131 -4.055 3.676 1.00 98.19 71 ILE A N 1
ATOM 570 C CA . ILE A 1 71 ? 3.817 -3.394 3.604 1.00 98.19 71 ILE A CA 1
ATOM 571 C C . ILE A 1 71 ? 2.736 -4.407 3.226 1.00 98.19 71 ILE A C 1
ATOM 573 O O . ILE A 1 71 ? 1.724 -4.476 3.911 1.00 98.19 71 ILE A O 1
ATOM 577 N N . LEU A 1 72 ? 2.969 -5.224 2.197 1.00 98.19 72 LEU A N 1
ATOM 578 C CA . LEU A 1 72 ? 2.020 -6.250 1.758 1.00 98.19 72 LEU A CA 1
ATOM 579 C C . LEU A 1 72 ? 1.797 -7.317 2.832 1.00 98.19 72 LEU A C 1
ATOM 581 O O . LEU A 1 72 ? 0.658 -7.706 3.072 1.00 98.19 72 LEU A O 1
ATOM 585 N N . LYS A 1 73 ? 2.861 -7.751 3.522 1.00 98.25 73 LYS A N 1
ATOM 586 C CA . LYS A 1 73 ? 2.730 -8.684 4.649 1.00 98.25 73 LYS A CA 1
ATOM 587 C C . LYS A 1 73 ? 1.880 -8.090 5.770 1.00 98.25 73 LYS A C 1
ATOM 589 O O . LYS A 1 73 ? 0.947 -8.740 6.220 1.00 98.25 73 LYS A O 1
ATOM 594 N N . ALA A 1 74 ? 2.164 -6.850 6.172 1.00 97.38 74 ALA A N 1
ATOM 595 C CA . ALA A 1 74 ? 1.380 -6.161 7.192 1.00 97.38 74 ALA A CA 1
ATOM 596 C C . ALA A 1 74 ? -0.077 -5.945 6.752 1.00 97.38 74 ALA A C 1
ATOM 598 O O . ALA A 1 74 ? -0.980 -6.088 7.565 1.00 97.38 74 ALA A O 1
ATOM 599 N N . CYS A 1 75 ? -0.316 -5.637 5.474 1.00 97.44 75 CYS A N 1
ATOM 600 C CA . CYS A 1 75 ? -1.662 -5.498 4.928 1.00 97.44 75 CYS A CA 1
ATOM 601 C C . CYS A 1 75 ? -2.449 -6.804 5.048 1.00 97.44 75 CYS A C 1
ATOM 603 O O . CYS A 1 75 ? -3.563 -6.790 5.562 1.00 97.44 75 CYS A O 1
ATOM 605 N N . ARG A 1 76 ? -1.841 -7.927 4.652 1.00 96.94 76 ARG A N 1
ATOM 606 C CA . ARG A 1 76 ? -2.450 -9.251 4.785 1.00 96.94 76 ARG A CA 1
ATOM 607 C C . ARG A 1 76 ? -2.761 -9.585 6.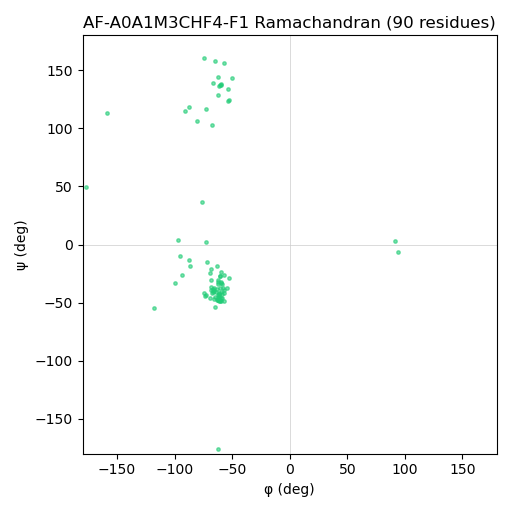243 1.00 96.94 76 ARG A C 1
ATOM 609 O O . ARG A 1 76 ? -3.890 -9.936 6.543 1.00 96.94 76 ARG A O 1
ATOM 616 N N . ASP A 1 77 ? -1.821 -9.338 7.155 1.00 96.94 77 ASP A N 1
ATOM 617 C CA . ASP A 1 77 ? -2.043 -9.548 8.595 1.00 96.94 77 ASP A CA 1
ATOM 618 C C . ASP A 1 77 ? -3.196 -8.701 9.146 1.00 96.94 77 ASP A C 1
ATOM 620 O O . ASP A 1 77 ? -3.885 -9.109 10.079 1.00 96.94 77 ASP A O 1
ATOM 624 N N . MET A 1 78 ? -3.410 -7.510 8.583 1.00 95.19 78 MET A N 1
ATOM 625 C CA . MET A 1 78 ? -4.540 -6.658 8.937 1.00 95.19 78 MET A CA 1
ATOM 626 C C . MET A 1 78 ? -5.858 -7.176 8.362 1.00 95.19 78 MET A C 1
ATOM 628 O O . MET A 1 78 ? -6.846 -7.145 9.089 1.00 95.19 78 MET A O 1
ATOM 632 N N . ILE A 1 79 ? -5.877 -7.653 7.114 1.00 93.44 79 ILE A N 1
ATOM 633 C CA . ILE A 1 79 ? -7.062 -8.231 6.455 1.00 93.44 79 ILE A CA 1
ATOM 634 C C . ILE A 1 79 ? -7.489 -9.535 7.142 1.00 93.44 79 ILE A C 1
ATOM 636 O O . ILE A 1 79 ? -8.677 -9.720 7.395 1.00 93.44 79 ILE A O 1
ATOM 640 N N . ASP A 1 80 ? -6.532 -10.375 7.540 1.00 95.25 80 ASP A N 1
ATOM 641 C CA . ASP A 1 80 ? -6.746 -11.690 8.164 1.00 95.25 80 ASP A CA 1
ATOM 642 C C . ASP A 1 80 ? -7.167 -11.585 9.652 1.00 95.25 80 ASP A C 1
ATOM 644 O O . ASP A 1 80 ? -6.762 -12.371 10.505 1.00 95.25 80 ASP A O 1
ATOM 648 N N . GLY A 1 81 ? -7.971 -10.575 9.996 1.00 91.31 81 GLY A N 1
ATOM 649 C CA . GLY A 1 81 ? -8.495 -10.341 11.346 1.00 91.31 81 GLY A CA 1
ATOM 650 C C . GLY A 1 81 ? -7.664 -9.381 12.197 1.00 91.31 81 GLY A C 1
ATOM 651 O O . GLY A 1 81 ? -8.108 -8.964 13.268 1.00 91.31 81 GLY A O 1
ATOM 652 N N . GLY A 1 82 ? -6.492 -8.939 11.729 1.00 92.00 82 GLY A N 1
ATOM 653 C CA . GLY A 1 82 ? -5.675 -7.970 12.457 1.00 92.00 82 GLY A CA 1
ATOM 654 C C . GLY A 1 82 ? -6.372 -6.628 12.687 1.00 92.00 82 GLY A C 1
ATOM 655 O O . GLY A 1 82 ? -6.087 -5.986 13.696 1.00 92.00 82 GLY A O 1
ATOM 656 N N . TYR A 1 83 ? -7.310 -6.226 11.824 1.00 90.06 83 TYR A N 1
ATOM 657 C CA . TYR A 1 83 ? -8.113 -5.005 11.971 1.00 90.06 83 TYR A CA 1
ATOM 658 C C . TYR A 1 83 ? -8.955 -4.973 13.248 1.00 90.06 83 TYR A C 1
ATOM 660 O O . TYR A 1 83 ? -9.261 -3.889 13.740 1.00 90.06 83 TYR A O 1
ATOM 668 N N . LEU A 1 84 ? -9.277 -6.128 13.838 1.00 88.25 84 LEU A N 1
ATOM 669 C CA . LEU A 1 84 ? -10.055 -6.192 15.075 1.00 88.25 84 LEU A CA 1
ATOM 670 C C . LEU A 1 84 ? -9.357 -5.472 16.232 1.00 88.25 84 LEU A C 1
ATOM 672 O O . LEU A 1 84 ? -10.032 -4.909 17.084 1.00 88.25 84 LEU A O 1
ATOM 676 N N . ARG A 1 85 ? -8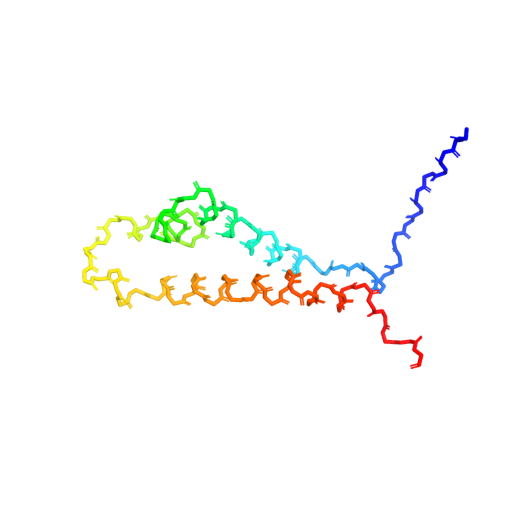.020 -5.373 16.220 1.00 86.19 85 ARG A N 1
ATOM 677 C CA . ARG A 1 85 ? -7.258 -4.597 17.217 1.00 86.19 85 ARG A CA 1
ATOM 678 C C . ARG A 1 85 ? -7.556 -3.093 17.192 1.00 86.19 85 ARG A C 1
ATOM 680 O O . ARG A 1 85 ? -7.200 -2.388 18.124 1.00 86.19 85 ARG A O 1
ATOM 687 N N . TRP A 1 86 ? -8.126 -2.588 16.097 1.00 83.56 86 TRP A N 1
ATOM 688 C CA . TRP A 1 86 ? -8.563 -1.195 15.971 1.00 83.56 86 TRP A CA 1
ATOM 689 C C . TRP A 1 86 ? -9.985 -0.979 16.487 1.00 83.56 86 TRP A C 1
ATOM 691 O O . TRP A 1 86 ? -10.369 0.155 16.752 1.00 83.56 86 TRP A O 1
ATOM 701 N N . LEU A 1 87 ? -10.757 -2.060 16.608 1.00 79.25 87 LEU A N 1
ATOM 702 C CA . LEU A 1 87 ? -12.145 -2.051 17.065 1.00 79.25 87 LEU A CA 1
ATOM 703 C C . LEU A 1 87 ? -12.257 -2.458 18.538 1.00 79.25 87 LEU A C 1
ATOM 705 O O . LEU A 1 87 ? -13.133 -1.976 19.252 1.0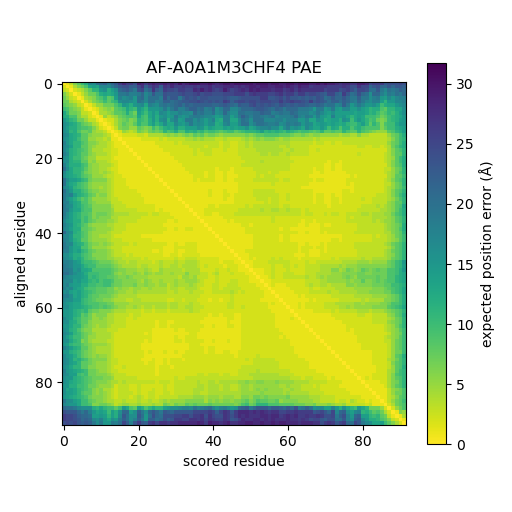0 79.25 87 LEU A O 1
ATOM 709 N N . ALA A 1 88 ? -11.372 -3.347 18.988 1.00 65.75 88 ALA A N 1
ATOM 710 C CA . ALA A 1 88 ? -11.337 -3.862 20.342 1.00 65.75 88 ALA A CA 1
ATOM 711 C C . ALA A 1 88 ? -10.644 -2.864 21.273 1.00 65.75 88 ALA A C 1
ATOM 713 O O . ALA A 1 88 ? -9.423 -2.712 21.279 1.00 65.75 88 ALA A O 1
ATOM 714 N N . GLN A 1 89 ? -11.447 -2.198 22.092 1.00 58.19 89 GLN A N 1
ATOM 715 C CA . GLN A 1 89 ? -10.977 -1.560 23.311 1.00 58.19 89 GLN A CA 1
ATOM 716 C C . GLN A 1 89 ? -10.401 -2.642 24.251 1.00 58.19 89 GLN A C 1
ATOM 718 O O . GLN A 1 89 ? -11.034 -3.690 24.400 1.00 58.19 89 GLN A O 1
ATOM 723 N N . PRO A 1 90 ? -9.243 -2.438 24.910 1.00 46.44 90 PRO A N 1
ATOM 724 C CA . PRO A 1 90 ? -8.888 -3.252 26.066 1.00 46.44 90 PRO A CA 1
ATOM 725 C C . PRO A 1 90 ? -9.877 -2.889 27.181 1.00 46.44 90 PRO A C 1
ATOM 727 O O . PRO A 1 90 ? -9.817 -1.798 27.742 1.00 46.44 90 PRO A O 1
ATOM 730 N N . GLY A 1 91 ? -10.866 -3.752 27.406 1.00 54.50 91 GLY A N 1
ATOM 731 C CA . GLY A 1 91 ? -12.016 -3.425 28.246 1.00 54.50 91 GLY A CA 1
ATOM 732 C C . GLY A 1 91 ? -12.999 -4.576 28.428 1.00 54.50 91 GLY A C 1
ATOM 733 O O . GLY A 1 91 ? -14.200 -4.395 28.240 1.00 54.50 91 GLY A O 1
ATOM 734 N N . ARG A 1 92 ? -12.483 -5.753 28.781 1.00 40.12 92 ARG A N 1
ATOM 735 C CA . ARG A 1 92 ? -13.096 -6.639 29.776 1.00 40.12 92 ARG A CA 1
ATOM 736 C C . ARG A 1 92 ? -11.991 -7.206 30.645 1.00 40.12 92 ARG A C 1
ATOM 738 O O . ARG A 1 92 ? -10.959 -7.595 30.056 1.00 40.12 92 ARG A O 1
#

Radius of gyration: 17.57 Å; Cα contacts (8 Å, |Δi|>4): 58; chains: 1; bounding box: 57×23×44 Å

Secondary structure (DSSP, 8-state):
-PPPPP-PPPGGG---HHHHHHHHHHHHHHHHHHTT--HHHHHHHHT-GGGGGS-HHHHHH-HHHHHHHHHHHHHHHIIIIITHHHH--S--

pLDDT: mean 88.62, std 13.78, range [40.12, 98.44]

Foldseek 3Di:
DDDDPDDDDDPLLDDDPVRVVLLVLLVQLVVCVVVPHDNQVSLCVRPNVCSVVDDPVCNVVDVSSVVSVVSPVVSVCCVVVVVVVSVDDPDD

Solvent-accessible surface area (backbone atoms only — not comparable to full-atom values): 5558 Å² total; per-residue (Å²): 137,85,81,75,78,81,70,84,77,55,76,86,63,53,74,50,74,67,54,48,54,50,51,53,53,22,50,55,50,43,54,38,44,76,74,66,44,51,72,57,56,47,29,15,75,75,75,41,64,68,56,68,74,48,51,75,72,54,45,76,71,32,66,57,54,58,48,47,53,51,39,46,52,52,34,49,49,32,70,76,58,45,53,48,69,61,71,55,68,95,80,129